Protein AF-B7TYJ7-F1 (afdb_monomer_lite)

Organism: NCBI:txid549619

InterPro domains:
  IPR005630 Terpene synthase, metal-binding domain [PF03936] (7-63)
  IPR008949 Isoprenoid synthase domain superfamily [G3DSA:1.10.600.10] (1-63)
  IPR008949 Isoprenoid synthase domain superfamily [SSF48576] (2-63)
  IPR050148 Terpene synthase-like [PTHR31225] (1-63)

Foldseek 3Di:
DVVVVVVVVCCVVPVQQDPCLVVQLVVLCVVPVDPVCPVVSVVSSVVVSVVSSVVSCCVVPVD

Structure (mmCIF, N/CA/C/O backbone):
data_AF-B7TYJ7-F1
#
_entry.id   AF-B7TYJ7-F1
#
loop_
_atom_site.group_PDB
_atom_site.id
_atom_site.type_symbol
_atom_site.label_atom_id
_atom_site.label_alt_id
_atom_site.label_comp_id
_atom_site.label_asym_id
_atom_site.label_entity_id
_atom_site.label_seq_id
_atom_site.pdbx_PDB_ins_code
_atom_site.Cartn_x
_atom_site.Cartn_y
_atom_site.Cartn_z
_atom_site.occupancy
_atom_site.B_iso_or_equiv
_atom_site.auth_seq_id
_atom_site.auth_comp_id
_atom_site.auth_asym_id
_atom_site.auth_atom_id
_atom_site.pdbx_PDB_model_num
ATOM 1 N N . VAL A 1 1 ? -9.046 -1.420 -0.680 1.00 86.69 1 VAL A N 1
ATOM 2 C CA . VAL A 1 1 ? -7.598 -1.186 -0.880 1.00 86.69 1 VAL A CA 1
ATOM 3 C C . VAL A 1 1 ? -7.144 -1.810 -2.194 1.00 86.69 1 VAL A C 1
ATOM 5 O O . VAL A 1 1 ? -6.716 -1.064 -3.056 1.00 86.69 1 VAL A O 1
ATOM 8 N N . THR A 1 2 ? -7.388 -3.103 -2.421 1.00 89.62 2 THR A N 1
ATOM 9 C CA . THR A 1 2 ? -7.041 -3.820 -3.668 1.00 89.62 2 THR A CA 1
ATOM 10 C C . THR A 1 2 ? -7.590 -3.193 -4.948 1.00 89.62 2 THR A C 1
ATOM 12 O O . THR A 1 2 ? -6.824 -2.933 -5.861 1.00 89.62 2 THR A O 1
ATOM 15 N N . ARG A 1 3 ? -8.886 -2.848 -4.997 1.00 91.50 3 ARG A N 1
ATOM 16 C CA . ARG A 1 3 ? -9.467 -2.168 -6.171 1.00 91.50 3 ARG A CA 1
ATOM 17 C C . ARG A 1 3 ? -8.758 -0.847 -6.508 1.00 91.50 3 ARG A C 1
ATOM 19 O O . ARG A 1 3 ? -8.445 -0.609 -7.659 1.00 91.50 3 ARG A O 1
ATOM 26 N N . TRP A 1 4 ? -8.450 -0.038 -5.492 1.00 92.81 4 TRP A N 1
ATOM 27 C CA . TRP A 1 4 ? -7.710 1.220 -5.668 1.00 92.81 4 TRP A CA 1
ATOM 28 C C . TRP A 1 4 ? -6.284 0.987 -6.193 1.00 92.81 4 TRP A C 1
ATOM 30 O O . TRP A 1 4 ? -5.807 1.756 -7.015 1.00 92.81 4 TRP A O 1
ATOM 40 N N . TRP A 1 5 ? -5.616 -0.075 -5.735 1.00 89.25 5 TRP A N 1
ATOM 41 C CA . TRP A 1 5 ? -4.280 -0.442 -6.213 1.00 89.25 5 TRP A CA 1
ATOM 42 C C . TRP A 1 5 ? -4.299 -0.892 -7.678 1.00 89.25 5 TRP A C 1
ATOM 44 O O . TRP A 1 5 ? -3.474 -0.447 -8.466 1.00 89.25 5 TRP A O 1
ATOM 54 N N . MET A 1 6 ? -5.292 -1.703 -8.060 1.00 87.81 6 MET A N 1
ATOM 55 C CA . MET A 1 6 ? -5.491 -2.135 -9.448 1.00 87.81 6 MET A CA 1
ATOM 56 C C . MET A 1 6 ? -5.826 -0.965 -10.383 1.00 87.81 6 MET A C 1
ATOM 58 O O . MET A 1 6 ? -5.308 -0.910 -11.489 1.00 87.81 6 MET A O 1
ATOM 62 N N . GLU A 1 7 ? -6.645 -0.005 -9.940 1.00 90.81 7 GLU A N 1
ATOM 63 C CA . GLU A 1 7 ? -6.982 1.202 -10.717 1.00 90.81 7 GLU A CA 1
ATOM 64 C C . GLU A 1 7 ? -5.767 2.106 -10.987 1.00 90.81 7 GLU A C 1
ATOM 66 O O . GLU A 1 7 ? -5.742 2.819 -11.988 1.00 90.81 7 GLU A O 1
ATOM 71 N N . LEU A 1 8 ? -4.761 2.090 -10.107 1.00 85.31 8 LEU A N 1
ATOM 72 C CA . LEU A 1 8 ? -3.514 2.831 -10.308 1.00 85.31 8 LEU A CA 1
ATOM 73 C C . LEU A 1 8 ? -2.591 2.181 -11.346 1.00 85.31 8 LEU A C 1
ATOM 75 O O . LEU A 1 8 ? -1.735 2.879 -11.894 1.00 85.31 8 LEU A O 1
ATOM 79 N N . ASP A 1 9 ? -2.765 0.881 -11.605 1.00 85.06 9 ASP A N 1
ATOM 80 C CA . ASP A 1 9 ? -1.979 0.091 -12.560 1.00 85.06 9 ASP A CA 1
ATOM 81 C C . ASP A 1 9 ? -0.459 0.284 -12.389 1.00 85.06 9 ASP A C 1
ATOM 83 O O . ASP A 1 9 ? 0.308 0.436 -13.341 1.00 85.06 9 ASP A O 1
ATOM 87 N N . LEU A 1 10 ? -0.008 0.344 -11.131 1.00 79.50 10 LEU A N 1
ATOM 88 C CA . LEU A 1 10 ? 1.398 0.602 -10.815 1.00 79.50 10 LEU A CA 1
ATOM 89 C C . LEU A 1 10 ? 2.299 -0.548 -11.254 1.00 79.50 10 LEU A C 1
ATOM 91 O O . LEU A 1 10 ? 3.406 -0.289 -11.698 1.00 79.50 10 LEU A O 1
ATOM 95 N N . THR A 1 11 ? 1.819 -1.789 -11.205 1.00 75.50 11 THR A N 1
ATOM 96 C CA . THR A 1 11 ? 2.558 -2.956 -11.707 1.00 75.50 11 THR A CA 1
ATOM 97 C C . THR A 1 11 ? 2.742 -2.921 -13.226 1.00 75.50 11 THR A C 1
ATOM 99 O O . THR A 1 11 ? 3.781 -3.353 -13.717 1.00 75.50 11 THR A O 1
ATOM 102 N N . GLY A 1 12 ? 1.778 -2.374 -13.978 1.00 80.00 12 GLY A N 1
ATOM 103 C CA . GLY A 1 12 ? 1.907 -2.161 -15.421 1.00 80.00 12 GLY A CA 1
ATOM 104 C C . GLY A 1 12 ? 2.822 -0.986 -15.780 1.00 80.00 12 GLY A C 1
ATOM 105 O O . GLY A 1 12 ? 3.558 -1.045 -16.763 1.00 80.00 12 GLY A O 1
ATOM 106 N N . ARG A 1 13 ? 2.807 0.082 -14.973 1.00 82.50 13 ARG A N 1
ATOM 107 C CA . ARG A 1 13 ? 3.586 1.311 -15.219 1.00 82.50 13 ARG A CA 1
ATOM 108 C C . ARG A 1 13 ? 5.017 1.258 -14.690 1.00 82.50 13 ARG A C 1
ATOM 110 O O . ARG A 1 13 ? 5.901 1.875 -15.274 1.00 82.50 13 ARG A O 1
ATOM 117 N N . LEU A 1 14 ? 5.229 0.556 -13.584 1.00 83.06 14 LEU A N 1
ATOM 118 C CA . LEU A 1 14 ? 6.497 0.419 -12.875 1.00 83.06 14 LEU A CA 1
ATOM 119 C C . LEU A 1 14 ? 6.787 -1.080 -12.717 1.00 83.06 14 LEU A C 1
ATOM 121 O O . LEU A 1 14 ? 6.584 -1.638 -11.641 1.00 83.06 14 LEU A O 1
ATOM 125 N N . PRO A 1 15 ? 7.260 -1.761 -13.776 1.00 82.75 15 PRO A N 1
ATOM 126 C CA . PRO A 1 15 ? 7.498 -3.206 -13.738 1.00 82.75 15 PRO A CA 1
ATOM 127 C C . PRO A 1 15 ? 8.602 -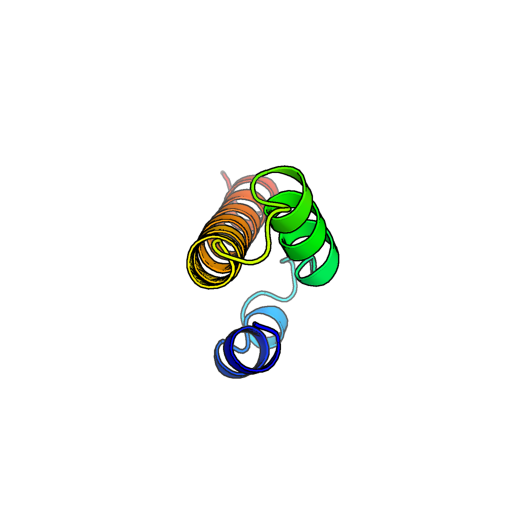3.614 -12.748 1.00 82.75 15 PRO A C 1
ATOM 129 O O . PRO A 1 15 ? 8.713 -4.785 -12.398 1.00 82.75 15 PRO A O 1
ATOM 132 N N . PHE A 1 16 ? 9.420 -2.657 -12.302 1.00 82.06 16 PHE A N 1
ATOM 133 C CA . PHE A 1 16 ? 10.435 -2.849 -11.267 1.00 82.06 16 PHE A CA 1
ATOM 134 C C . PHE A 1 16 ? 9.875 -2.724 -9.840 1.00 82.06 16 PHE A C 1
ATOM 136 O O . PHE A 1 16 ? 10.514 -3.191 -8.899 1.00 82.06 16 PHE A O 1
ATOM 143 N N . ALA A 1 17 ? 8.705 -2.098 -9.663 1.00 84.19 17 ALA A N 1
ATOM 144 C CA . ALA A 1 17 ? 8.107 -1.892 -8.351 1.00 84.19 17 ALA A CA 1
ATOM 145 C C . ALA A 1 17 ? 7.459 -3.187 -7.843 1.00 84.19 17 ALA A C 1
ATOM 147 O O . ALA A 1 17 ? 6.761 -3.898 -8.571 1.00 84.19 17 ALA A O 1
ATOM 148 N N . ARG A 1 18 ? 7.684 -3.502 -6.569 1.00 86.25 18 ARG A N 1
ATOM 149 C CA . ARG A 1 18 ? 7.237 -4.756 -5.950 1.00 86.25 18 ARG A CA 1
ATOM 150 C C . ARG A 1 18 ? 5.755 -4.678 -5.566 1.00 86.25 18 ARG A C 1
ATOM 152 O O . ARG A 1 18 ? 5.318 -3.712 -4.941 1.00 86.25 18 ARG A O 1
ATOM 159 N N . ASP A 1 19 ? 4.976 -5.726 -5.854 1.00 87.81 19 ASP A N 1
ATOM 160 C CA . ASP A 1 19 ? 3.572 -5.806 -5.417 1.00 87.81 19 ASP A CA 1
ATOM 161 C C . ASP A 1 19 ? 3.471 -6.222 -3.941 1.00 87.81 19 ASP A C 1
ATOM 163 O O . ASP A 1 19 ? 3.447 -7.403 -3.597 1.00 87.81 19 ASP A O 1
ATOM 167 N N . ARG A 1 20 ? 3.448 -5.223 -3.051 1.00 89.62 20 ARG A N 1
ATOM 168 C CA . ARG A 1 20 ? 3.501 -5.404 -1.588 1.00 89.62 20 ARG A CA 1
ATOM 169 C C . ARG A 1 20 ? 2.199 -5.078 -0.870 1.00 89.62 20 ARG A C 1
ATOM 171 O O . ARG A 1 20 ? 2.172 -4.934 0.351 1.00 89.62 20 ARG A O 1
ATOM 178 N N . LEU A 1 21 ? 1.086 -4.949 -1.590 1.00 91.50 21 LEU A N 1
ATOM 179 C CA . LEU A 1 21 ? -0.147 -4.401 -1.019 1.00 91.50 21 LEU A CA 1
ATOM 180 C C . LEU A 1 21 ? -0.643 -5.158 0.227 1.00 91.50 21 LEU A C 1
ATOM 182 O O . LEU A 1 21 ? -1.109 -4.538 1.185 1.00 91.50 21 LEU A O 1
ATOM 186 N N . VAL A 1 22 ? -0.537 -6.491 0.222 1.00 93.06 22 VAL A N 1
ATOM 187 C CA . VAL A 1 22 ? -0.953 -7.346 1.348 1.00 93.06 22 VAL A CA 1
ATOM 188 C C . VAL A 1 22 ? -0.055 -7.129 2.566 1.00 93.06 22 VAL A C 1
ATOM 190 O O . VAL A 1 22 ? -0.559 -6.955 3.674 1.00 93.06 22 VAL A O 1
ATOM 193 N N . GLU A 1 23 ? 1.259 -7.075 2.358 1.00 94.19 23 GLU A N 1
ATOM 194 C CA . GLU A 1 23 ? 2.259 -6.839 3.406 1.00 94.19 23 GLU A CA 1
ATOM 195 C C . GLU A 1 23 ? 2.048 -5.469 4.065 1.00 94.19 23 GLU A C 1
ATOM 197 O O . GLU A 1 23 ? 2.055 -5.339 5.289 1.00 94.19 23 GLU A O 1
ATOM 202 N N . LEU A 1 24 ? 1.775 -4.443 3.257 1.00 94.75 24 LEU A N 1
ATOM 203 C CA . LEU A 1 24 ? 1.545 -3.080 3.734 1.00 94.75 24 LEU A CA 1
ATOM 204 C C . LEU A 1 24 ? 0.194 -2.925 4.446 1.00 94.75 24 LEU A C 1
ATOM 206 O O . LEU A 1 24 ? 0.072 -2.154 5.401 1.00 94.75 24 LEU A O 1
ATOM 210 N N . TYR A 1 25 ? -0.832 -3.668 4.021 1.00 93.75 25 TYR A N 1
ATOM 211 C CA . TYR A 1 25 ? -2.095 -3.736 4.758 1.00 93.75 25 TYR A CA 1
ATOM 212 C C . TYR A 1 25 ? -1.925 -4.445 6.104 1.00 93.75 25 TYR A C 1
ATOM 214 O O . TYR A 1 25 ? -2.488 -4.002 7.106 1.00 93.75 25 TYR A O 1
ATOM 222 N N . PHE A 1 26 ? -1.115 -5.503 6.148 1.00 95.50 26 PHE A N 1
ATOM 223 C CA . PHE A 1 26 ? -0.771 -6.194 7.386 1.00 95.50 26 PHE A CA 1
ATOM 224 C C . PHE A 1 26 ? -0.046 -5.264 8.369 1.00 95.50 26 PHE A C 1
ATOM 226 O O . PHE A 1 26 ? -0.438 -5.185 9.533 1.00 95.50 26 PHE A O 1
ATOM 233 N N . TRP A 1 27 ? 0.917 -4.474 7.889 1.00 95.56 27 TRP A N 1
ATOM 234 C CA . TRP A 1 27 ? 1.575 -3.428 8.680 1.00 95.56 27 TRP A CA 1
ATOM 235 C C . TRP A 1 27 ? 0.589 -2.403 9.243 1.00 95.56 27 TRP A C 1
ATOM 237 O O . TRP A 1 27 ? 0.579 -2.147 10.447 1.00 95.56 27 TRP A O 1
ATOM 247 N N . ALA A 1 28 ? -0.294 -1.864 8.398 1.00 94.94 28 ALA A N 1
ATOM 248 C CA . ALA A 1 28 ? -1.315 -0.914 8.834 1.00 94.94 28 ALA A CA 1
ATOM 249 C C . ALA A 1 28 ? -2.265 -1.517 9.885 1.00 94.94 28 ALA A C 1
ATOM 251 O O . ALA A 1 28 ? -2.692 -0.820 10.808 1.00 94.94 28 ALA A O 1
ATOM 252 N N . ASN A 1 29 ? -2.585 -2.808 9.766 1.00 95.38 29 ASN A N 1
ATOM 253 C CA . ASN A 1 29 ? -3.382 -3.526 10.753 1.00 95.38 29 ASN A CA 1
ATOM 254 C C . ASN A 1 29 ? -2.637 -3.729 12.078 1.00 95.38 29 ASN A C 1
ATOM 256 O O . ASN A 1 29 ? -3.266 -3.650 13.125 1.00 95.38 29 ASN A O 1
ATOM 260 N N . GLY A 1 30 ? -1.319 -3.938 12.048 1.00 94.94 30 GLY A N 1
ATOM 261 C CA . GLY A 1 30 ? -0.488 -3.985 13.253 1.00 94.94 30 GLY A CA 1
ATOM 262 C C . GLY A 1 30 ? -0.447 -2.651 14.007 1.00 94.94 30 GLY A C 1
ATOM 263 O O . GLY A 1 30 ? -0.439 -2.645 15.233 1.00 94.94 30 GLY A O 1
ATOM 264 N N . THR A 1 31 ? -0.471 -1.520 13.294 1.00 94.25 31 THR A N 1
ATOM 265 C CA . THR A 1 31 ? -0.492 -0.179 13.911 1.00 94.25 31 THR A CA 1
ATOM 266 C C . THR A 1 31 ? -1.864 0.199 14.470 1.00 94.25 31 THR A C 1
ATOM 268 O O . THR A 1 31 ? -1.952 0.815 15.527 1.00 94.25 31 THR A O 1
ATOM 271 N N . TYR A 1 32 ? -2.933 -0.146 13.753 1.00 93.25 32 TYR A N 1
ATOM 272 C CA . TYR A 1 32 ? -4.304 0.238 14.080 1.00 93.25 32 TYR A CA 1
ATOM 273 C C . TYR A 1 32 ? -5.211 -0.990 14.061 1.00 93.25 32 TYR A C 1
ATOM 275 O O . TYR A 1 32 ? -6.020 -1.142 13.144 1.00 93.25 32 TYR A O 1
ATOM 283 N N . PHE A 1 33 ? -5.073 -1.894 15.026 1.00 94.12 33 PHE A N 1
ATOM 284 C CA . PHE A 1 33 ? -5.794 -3.171 14.997 1.00 94.12 33 PHE A CA 1
ATOM 285 C C . 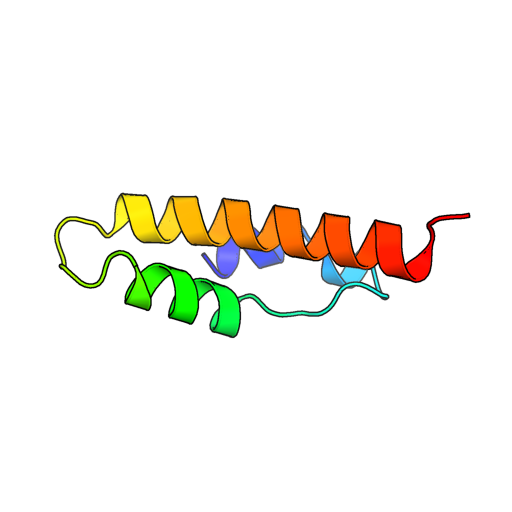PHE A 1 33 ? -7.272 -3.029 15.386 1.00 94.12 33 PHE A C 1
ATOM 287 O O . PHE A 1 33 ? -8.102 -3.847 14.985 1.00 94.12 33 PHE A O 1
ATOM 294 N N . GLU A 1 34 ? -7.643 -1.983 16.126 1.00 96.81 34 GLU A N 1
ATOM 295 C CA . GLU A 1 34 ? -8.997 -1.844 16.642 1.00 96.81 34 GLU A CA 1
ATOM 296 C C . GLU A 1 34 ? -10.019 -1.522 15.533 1.00 96.81 34 GLU A C 1
ATOM 298 O O . GLU A 1 34 ? -9.726 -0.763 14.597 1.00 96.81 34 GLU A O 1
ATOM 303 N N . PRO A 1 35 ? -11.253 -2.056 15.602 1.00 94.19 35 PRO A N 1
ATOM 304 C CA . PRO A 1 35 ? -12.233 -1.946 14.518 1.00 94.19 35 PRO A CA 1
ATOM 305 C C . PRO A 1 35 ? -12.543 -0.506 14.085 1.00 94.19 35 PRO A C 1
ATOM 307 O O . PRO A 1 35 ? -12.671 -0.244 12.885 1.00 94.19 35 PRO A O 1
ATOM 310 N N . GLN A 1 36 ? -12.588 0.437 15.032 1.00 96.56 36 GLN A N 1
ATOM 311 C CA . GLN A 1 36 ? -12.891 1.852 14.789 1.00 96.56 36 GLN A CA 1
ATOM 312 C C . GLN A 1 36 ? -11.897 2.539 13.840 1.00 96.56 36 GLN A C 1
ATOM 314 O O . GLN A 1 36 ? -12.254 3.491 13.147 1.00 96.56 36 GLN A O 1
ATOM 319 N N . TYR A 1 37 ? -10.671 2.024 13.732 1.00 96.31 37 TYR A N 1
ATOM 320 C CA . TYR A 1 37 ? -9.622 2.606 12.899 1.00 96.31 37 TYR A CA 1
ATOM 321 C C . TYR A 1 37 ? -9.620 2.093 11.454 1.00 96.31 37 TYR A C 1
ATOM 323 O O . TYR A 1 37 ? -8.645 2.274 10.728 1.00 96.31 37 TYR A O 1
ATOM 331 N N . SER A 1 38 ? -10.726 1.512 10.978 1.00 94.50 38 SER A N 1
ATOM 332 C CA . SER A 1 38 ? -10.853 1.019 9.598 1.00 94.50 38 SER A CA 1
ATOM 333 C C . SER A 1 38 ? -10.446 2.053 8.540 1.00 94.50 38 SER A C 1
ATOM 335 O O . SER A 1 38 ? -9.751 1.717 7.582 1.00 94.50 38 SER A O 1
ATOM 337 N N . ARG A 1 39 ? -10.845 3.324 8.694 1.00 95.19 39 ARG A N 1
ATOM 338 C CA . ARG A 1 39 ? -10.446 4.387 7.752 1.00 95.19 39 ARG A CA 1
ATOM 339 C C . ARG A 1 39 ? -8.955 4.713 7.841 1.00 95.19 39 ARG A C 1
ATOM 341 O O . ARG A 1 39 ? -8.331 4.914 6.801 1.00 95.19 39 ARG A O 1
ATOM 348 N N . ALA A 1 40 ? -8.394 4.727 9.050 1.00 95.69 40 ALA A N 1
ATOM 349 C CA . ALA A 1 40 ? -6.972 4.973 9.265 1.00 95.69 40 ALA A CA 1
ATOM 350 C C . ALA A 1 40 ? -6.121 3.858 8.645 1.00 95.69 40 ALA A C 1
ATOM 352 O O . ALA A 1 40 ? -5.181 4.168 7.924 1.00 95.69 40 ALA A O 1
ATOM 353 N N . ARG A 1 41 ? -6.511 2.581 8.798 1.00 96.62 41 ARG A N 1
ATOM 354 C CA . ARG A 1 41 ? -5.851 1.450 8.121 1.00 96.62 41 ARG A CA 1
ATOM 355 C C . ARG A 1 41 ? -5.828 1.628 6.608 1.00 96.62 41 ARG A C 1
ATOM 357 O O . ARG A 1 41 ? -4.775 1.522 5.995 1.00 96.62 41 ARG A O 1
ATOM 364 N N . VAL A 1 42 ? -6.974 1.959 6.006 1.00 95.38 42 VAL A N 1
ATOM 365 C CA . VAL A 1 42 ? -7.060 2.182 4.555 1.00 95.38 42 VAL A CA 1
ATOM 366 C C . VAL A 1 42 ? -6.149 3.326 4.108 1.00 95.38 42 VAL A C 1
ATOM 368 O O . VAL A 1 42 ? -5.461 3.177 3.102 1.00 95.38 42 VAL A O 1
ATOM 371 N N . LEU A 1 43 ? -6.138 4.453 4.825 1.00 96.12 43 LEU A N 1
ATOM 372 C CA . LEU A 1 43 ? -5.277 5.592 4.496 1.00 96.12 43 LEU A CA 1
ATOM 373 C C . LEU A 1 43 ? -3.793 5.236 4.648 1.00 96.12 43 LEU A C 1
ATOM 375 O O . LEU A 1 43 ? -3.011 5.488 3.736 1.00 96.12 43 LEU A O 1
ATOM 379 N N . MET A 1 44 ? -3.431 4.599 5.761 1.00 95.81 44 MET A N 1
ATOM 380 C CA . MET A 1 44 ? -2.069 4.173 6.063 1.00 95.81 44 MET A CA 1
ATOM 381 C C . MET A 1 44 ? -1.535 3.227 4.989 1.00 95.81 44 MET A C 1
ATOM 383 O O . MET A 1 44 ? -0.452 3.453 4.465 1.00 95.81 44 MET A O 1
ATOM 387 N N . THR A 1 45 ? -2.313 2.222 4.572 1.00 95.44 45 THR A N 1
ATOM 388 C CA . THR A 1 45 ? -1.890 1.316 3.496 1.00 95.44 45 THR A CA 1
ATOM 389 C C . THR A 1 45 ? -1.650 2.048 2.180 1.00 95.44 45 THR A C 1
A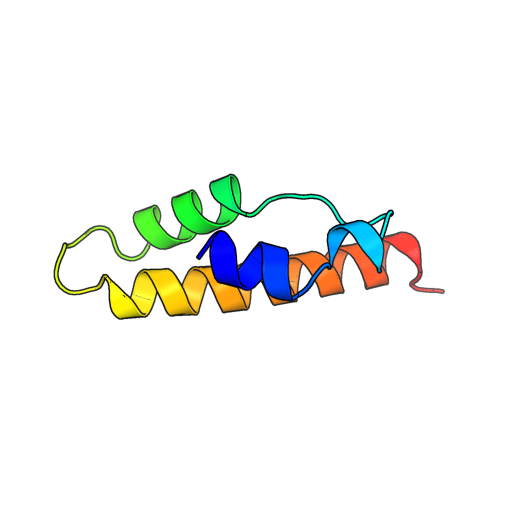TOM 391 O O . THR A 1 45 ? -0.698 1.721 1.482 1.00 95.44 45 THR A O 1
ATOM 394 N N . LYS A 1 46 ? -2.468 3.054 1.837 1.00 93.75 46 LYS A N 1
ATOM 395 C CA . LYS A 1 46 ? -2.240 3.859 0.626 1.00 93.75 46 LYS A CA 1
ATOM 396 C C . LYS A 1 46 ? -0.938 4.654 0.708 1.00 93.75 46 LYS A C 1
ATOM 398 O O . LYS A 1 46 ? -0.187 4.668 -0.257 1.00 93.75 46 LYS A O 1
ATOM 403 N N . VAL A 1 47 ? -0.672 5.284 1.854 1.00 94.88 47 VAL A N 1
ATOM 404 C CA . VAL A 1 47 ? 0.565 6.044 2.094 1.00 94.88 47 VAL A CA 1
ATOM 405 C C . VAL A 1 47 ? 1.782 5.127 2.021 1.00 94.88 47 VAL A C 1
ATOM 407 O O . VAL A 1 47 ? 2.721 5.424 1.291 1.00 94.88 47 VAL A O 1
ATOM 410 N N . LEU A 1 48 ? 1.741 3.987 2.712 1.00 94.50 48 LEU A N 1
ATOM 411 C CA . LEU A 1 48 ? 2.813 2.994 2.687 1.00 94.50 48 LEU A CA 1
ATOM 412 C C . LEU A 1 48 ? 3.064 2.457 1.273 1.00 94.50 48 LEU A C 1
ATOM 414 O O . LEU A 1 48 ? 4.215 2.283 0.886 1.00 94.50 48 LEU A O 1
ATOM 418 N N . ALA A 1 49 ? 2.008 2.229 0.488 1.00 92.88 49 ALA A N 1
ATOM 419 C CA . ALA A 1 49 ? 2.136 1.751 -0.886 1.00 92.88 49 ALA A CA 1
ATOM 420 C C . ALA A 1 49 ? 2.806 2.793 -1.793 1.00 92.88 49 ALA A C 1
ATOM 422 O O . ALA A 1 49 ? 3.697 2.445 -2.564 1.00 92.88 49 ALA A O 1
ATOM 423 N N . SER A 1 50 ? 2.452 4.074 -1.647 1.00 91.12 50 SER A N 1
ATOM 424 C CA . SER A 1 50 ? 3.139 5.163 -2.350 1.00 91.12 50 SER A CA 1
ATOM 425 C C . SER A 1 50 ? 4.605 5.290 -1.931 1.00 91.12 50 SER A C 1
ATOM 427 O O . SER A 1 50 ? 5.462 5.469 -2.790 1.00 91.12 50 SER A O 1
ATOM 429 N N . ILE A 1 51 ? 4.908 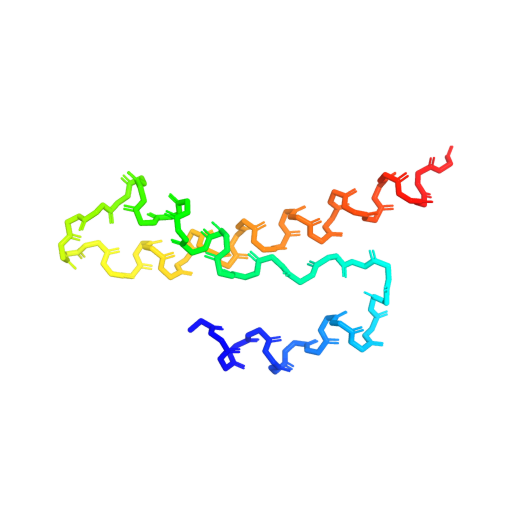5.174 -0.631 1.00 93.38 51 ILE A N 1
ATOM 430 C CA . ILE A 1 51 ? 6.289 5.210 -0.122 1.00 93.38 51 ILE A CA 1
ATOM 431 C C . ILE A 1 51 ? 7.098 4.049 -0.694 1.00 93.38 51 ILE A C 1
ATOM 433 O O . ILE A 1 51 ? 8.190 4.283 -1.190 1.00 93.38 51 ILE A O 1
ATOM 437 N N . SER A 1 52 ? 6.552 2.830 -0.697 1.00 92.38 52 SER A N 1
ATOM 438 C CA . SER A 1 52 ? 7.233 1.660 -1.261 1.00 92.38 52 SER A CA 1
ATOM 439 C C . SER A 1 52 ? 7.537 1.830 -2.750 1.00 92.38 52 SER A C 1
ATOM 441 O O . SER A 1 52 ? 8.617 1.459 -3.188 1.00 92.38 52 SER A O 1
ATOM 443 N N . ALA A 1 53 ? 6.616 2.403 -3.532 1.00 89.81 53 ALA A N 1
ATOM 444 C CA . ALA A 1 53 ? 6.851 2.654 -4.954 1.00 89.81 53 ALA A CA 1
ATOM 445 C C . ALA A 1 53 ? 7.929 3.730 -5.189 1.00 89.81 53 ALA A C 1
ATOM 447 O O . ALA A 1 53 ? 8.729 3.617 -6.118 1.00 89.81 53 ALA A O 1
ATOM 448 N N . MET A 1 54 ? 7.964 4.772 -4.349 1.00 90.50 54 MET A N 1
ATOM 449 C CA . MET A 1 54 ? 9.028 5.780 -4.388 1.00 90.50 54 MET A CA 1
ATOM 450 C C . MET A 1 54 ? 10.378 5.177 -3.996 1.00 90.50 54 MET A C 1
ATOM 452 O O . MET A 1 54 ? 11.351 5.398 -4.705 1.00 90.50 54 MET A O 1
ATOM 456 N N . ASP A 1 55 ? 10.425 4.398 -2.916 1.00 91.75 55 ASP A N 1
ATOM 457 C CA . ASP A 1 55 ? 11.623 3.695 -2.447 1.00 91.75 55 ASP A CA 1
ATOM 458 C C . ASP A 1 55 ? 12.198 2.798 -3.549 1.00 91.75 55 ASP A C 1
ATOM 460 O O . ASP A 1 55 ? 13.349 2.974 -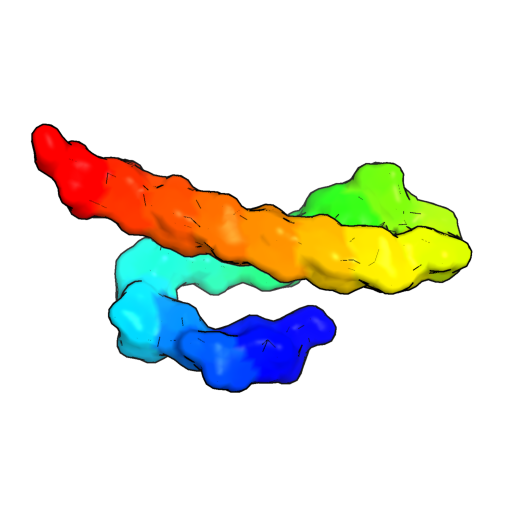3.932 1.00 91.75 55 ASP A O 1
ATOM 464 N N . ASP A 1 56 ? 11.360 1.959 -4.169 1.00 91.00 56 ASP A N 1
ATOM 465 C CA . ASP A 1 56 ? 11.758 1.120 -5.305 1.00 91.00 56 ASP A CA 1
ATOM 466 C C . ASP A 1 56 ? 12.313 1.961 -6.468 1.00 91.00 56 ASP A C 1
ATOM 468 O O . ASP A 1 56 ? 13.265 1.552 -7.126 1.00 91.00 56 ASP A O 1
ATOM 472 N N . THR A 1 57 ? 11.757 3.152 -6.719 1.00 89.56 57 THR A N 1
ATOM 473 C CA . THR A 1 57 ? 12.250 4.058 -7.771 1.00 89.56 57 THR A CA 1
ATOM 474 C C . THR A 1 57 ? 13.627 4.623 -7.428 1.00 89.56 57 THR A C 1
ATOM 476 O O . THR A 1 57 ? 14.502 4.635 -8.286 1.00 89.56 57 THR A O 1
ATOM 479 N N . TYR A 1 58 ? 13.850 5.081 -6.196 1.00 90.25 58 TYR A N 1
ATOM 480 C CA . TYR A 1 58 ? 15.150 5.621 -5.785 1.00 90.25 58 TYR A CA 1
ATOM 481 C C . TYR A 1 58 ? 16.225 4.535 -5.656 1.00 90.25 58 TYR A C 1
ATOM 483 O O . TYR A 1 58 ? 17.372 4.794 -6.001 1.00 90.25 58 TYR A O 1
ATOM 491 N N . ASP A 1 59 ? 15.865 3.328 -5.222 1.00 88.94 59 ASP A N 1
ATOM 492 C CA . ASP A 1 59 ? 16.790 2.196 -5.098 1.00 88.94 59 ASP A CA 1
ATOM 493 C C . ASP A 1 59 ? 17.237 1.664 -6.471 1.00 88.94 59 ASP A C 1
ATOM 495 O O . ASP A 1 59 ? 18.394 1.301 -6.671 1.00 88.94 59 ASP A O 1
ATOM 499 N N . THR A 1 60 ? 16.335 1.665 -7.459 1.00 88.31 60 THR A N 1
ATOM 500 C CA . THR A 1 60 ? 16.634 1.161 -8.813 1.00 88.31 60 THR A CA 1
ATOM 501 C C . THR A 1 60 ? 17.169 2.225 -9.768 1.00 88.31 60 THR A C 1
ATOM 503 O O . THR A 1 60 ? 17.986 1.913 -10.636 1.00 88.31 60 THR A O 1
ATOM 506 N N . HIS A 1 61 ? 16.712 3.472 -9.639 1.00 82.75 61 HIS A N 1
ATOM 507 C CA . HIS A 1 61 ? 16.993 4.557 -10.583 1.00 82.75 61 HIS A CA 1
ATOM 508 C C . HIS A 1 61 ? 17.708 5.766 -9.962 1.00 82.75 61 HIS A C 1
ATOM 510 O O . HIS A 1 61 ? 17.954 6.74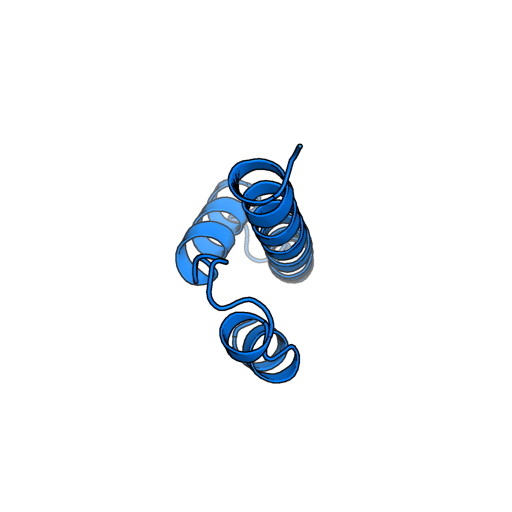1 -10.671 1.00 82.75 61 HIS A O 1
ATOM 516 N N . GLY A 1 62 ? 18.067 5.729 -8.676 1.00 75.62 62 GLY A N 1
ATOM 517 C CA . GLY A 1 62 ? 18.876 6.763 -8.029 1.00 75.62 62 GLY A CA 1
ATOM 518 C C . GLY A 1 62 ? 20.317 6.759 -8.541 1.00 75.62 62 GLY A C 1
ATOM 519 O O . GLY A 1 62 ? 21.175 6.085 -7.979 1.00 75.62 62 GLY A O 1
ATOM 520 N N . THR A 1 63 ? 20.570 7.499 -9.622 1.00 59.91 63 THR A N 1
ATOM 521 C CA . THR A 1 63 ? 21.912 7.954 -10.038 1.00 59.91 63 THR A CA 1
ATOM 522 C C . THR A 1 63 ? 22.158 9.347 -9.479 1.00 59.91 63 THR A C 1
ATOM 524 O O . THR A 1 63 ? 23.299 9.615 -9.048 1.00 59.91 63 THR A O 1
#

Radius of gyration: 12.6 Å; chains: 1; bounding box: 35×15×32 Å

pLDDT: mean 90.11, std 6.52, range [59.91, 96.81]

Sequence (63 aa):
VTRWWMELDLTGRLPFARDRLVELYFWANGTYFEPQYSRARVLMTKVLASISAMDDTYDTHGT

Secondary structure (DSSP, 8-state):
-HHHHHHHTHHHH-TTS---HHHHHHHHHHHS-SGGGHHHHHHHHHHHHHHHHHHHHHHHH--